Protein AF-A0A834HLF9-F1 (afdb_monomer_lite)

Sequence (138 aa):
MSEKGSVALKSGVLHTAIDESVCGVTLKPGATYVLSGRIVNLKARINLCGMAMEWKTTTRRQRKGLRMLYEQGCNCTISKNKISKDGCQYKNSCDDLYGICSRQRNGSCHWIRNPVLAKCRLETRNATLAHIRKNQIF

InterPro domains:
  IPR001134 Netrin domain [PS50189] (1-74)
  IPR001820 Protease inhibitor I35 (TIMP) [PF00965] (7-111)
  IPR001820 Protease inhibitor I35 (TIMP) [PTHR11844] (14-126)
  IPR001820 Protease inhibitor I35 (TIMP) [SM00206] (5-111)
  IPR008993 Tissue inhibitor of metalloproteinases-like, OB-fold [G3DSA:2.40.50.120] (2-75)
  IPR008993 Tissue inhibitor of metalloproteinases-like, OB-fold [SSF50242] (13-114)

Organism: Rhynchophorus ferrugineus (NCBI:txid354439)

Secondary structure (DSSP, 8-state):
--HHHHHHHTT--EE--SSGGGT-----TT--EEE-EEEETTEEEE-TTS-EEEGGGS-HHHHHIIIIIHHHTTTSEEESS---TTEEE--SHHHHHH--EEE-TTS-EEEPP-HHHHHHHHHHHHHHHHHHHHHT--

pLDDT: mean 91.23, std 7.65, range [48.75, 97.0]

Structure (mmCIF, N/CA/C/O backbone):
data_AF-A0A834HLF9-F1
#
_entry.id   AF-A0A834HLF9-F1
#
loop_
_atom_site.group_PDB
_atom_site.id
_atom_site.type_symbol
_atom_site.label_atom_id
_atom_site.label_alt_id
_atom_site.label_comp_id
_atom_site.label_asym_id
_atom_site.label_entity_id
_atom_site.label_seq_id
_atom_site.pdbx_PDB_ins_code
_atom_site.Cartn_x
_atom_site.Cartn_y
_atom_site.Cartn_z
_atom_site.occupancy
_atom_site.B_iso_or_equiv
_atom_site.auth_seq_id
_atom_site.auth_comp_id
_atom_site.auth_asym_id
_atom_site.auth_atom_id
_atom_site.pdbx_PDB_model_num
ATOM 1 N N . MET A 1 1 ? -15.336 -0.153 -6.522 1.00 67.44 1 MET A N 1
ATOM 2 C CA . MET A 1 1 ? -15.689 -0.652 -5.165 1.00 67.44 1 MET A CA 1
ATOM 3 C C . MET A 1 1 ? -16.853 -1.619 -5.299 1.00 67.44 1 MET A C 1
ATOM 5 O O . MET A 1 1 ? -17.776 -1.298 -6.031 1.00 67.44 1 MET A O 1
ATOM 9 N N . SER A 1 2 ? -16.807 -2.793 -4.660 1.00 83.50 2 SER A N 1
ATOM 10 C CA . SER A 1 2 ? -17.890 -3.782 -4.772 1.00 83.50 2 SER A CA 1
ATOM 11 C C . SER A 1 2 ? -19.120 -3.387 -3.948 1.00 83.50 2 SER A C 1
ATOM 13 O O . SER A 1 2 ? -19.004 -2.697 -2.933 1.00 83.50 2 SER A O 1
ATOM 15 N N . GLU A 1 3 ? -20.293 -3.876 -4.349 1.00 88.12 3 GLU A N 1
ATOM 16 C CA . GLU A 1 3 ? -21.562 -3.644 -3.647 1.00 88.12 3 GLU A CA 1
ATOM 17 C C . GLU A 1 3 ? -21.516 -4.133 -2.190 1.00 88.12 3 GLU A C 1
ATOM 19 O O . GLU A 1 3 ? -21.835 -3.383 -1.268 1.00 88.12 3 GLU A O 1
ATOM 24 N N . LYS A 1 4 ? -20.980 -5.342 -1.961 1.00 86.69 4 LYS A N 1
ATOM 25 C CA . LYS A 1 4 ? -20.744 -5.890 -0.612 1.00 86.69 4 LYS A CA 1
ATOM 26 C C . LYS A 1 4 ? -19.879 -4.964 0.248 1.00 86.69 4 LYS A C 1
ATOM 28 O O . LYS A 1 4 ? -20.101 -4.864 1.452 1.00 86.69 4 LYS A O 1
ATOM 33 N N . GLY A 1 5 ? -18.899 -4.291 -0.361 1.00 87.19 5 GLY A N 1
ATOM 34 C CA . GLY A 1 5 ? -18.045 -3.324 0.329 1.00 87.19 5 GLY A CA 1
ATOM 35 C C . GLY A 1 5 ? -18.789 -2.058 0.706 1.00 87.19 5 GLY A C 1
ATOM 36 O O . GLY A 1 5 ? -18.657 -1.603 1.836 1.00 87.19 5 GLY A O 1
ATOM 37 N N . SER A 1 6 ? -19.624 -1.539 -0.196 1.00 89.75 6 SER A N 1
ATOM 38 C CA . SER A 1 6 ? -20.486 -0.397 0.111 1.00 89.75 6 SER A CA 1
ATOM 39 C C . SER A 1 6 ? -21.413 -0.703 1.290 1.00 89.75 6 SER A C 1
ATOM 41 O O . SER A 1 6 ? -21.470 0.080 2.232 1.00 89.75 6 SER A O 1
ATOM 43 N N . VAL A 1 7 ? -22.072 -1.866 1.295 1.00 91.06 7 VAL A N 1
ATOM 44 C CA . VAL A 1 7 ? -22.973 -2.272 2.387 1.00 91.06 7 VAL A CA 1
ATOM 45 C C . VAL A 1 7 ? -22.224 -2.429 3.712 1.00 91.06 7 VAL A C 1
ATOM 47 O O . VAL A 1 7 ? -22.650 -1.866 4.715 1.00 91.06 7 VAL A O 1
ATOM 50 N N . ALA A 1 8 ? -21.090 -3.136 3.723 1.00 90.56 8 ALA A N 1
ATOM 51 C CA . ALA A 1 8 ? -20.317 -3.353 4.947 1.00 90.56 8 ALA A CA 1
ATOM 52 C C . ALA A 1 8 ? -19.810 -2.037 5.565 1.00 90.56 8 ALA A C 1
ATOM 54 O O . ALA A 1 8 ? -19.846 -1.859 6.784 1.00 90.56 8 ALA A O 1
ATOM 55 N N . LEU A 1 9 ? -19.367 -1.098 4.722 1.00 91.38 9 LEU A N 1
ATOM 56 C CA . LEU A 1 9 ? -18.803 0.179 5.163 1.00 91.38 9 LEU A CA 1
ATOM 57 C C . LEU A 1 9 ? -19.861 1.207 5.587 1.00 91.38 9 LEU A C 1
ATOM 59 O O . LEU A 1 9 ? -19.528 2.113 6.345 1.00 91.38 9 LEU A O 1
ATOM 63 N N . LYS A 1 10 ? -21.132 1.059 5.179 1.00 92.19 10 LYS A N 1
ATOM 64 C CA . LYS A 1 10 ? -22.234 1.933 5.637 1.00 92.19 10 LYS A CA 1
ATOM 65 C C . LYS A 1 10 ? -22.442 1.903 7.152 1.00 92.19 10 LYS A C 1
ATOM 67 O O . LYS A 1 10 ? -22.951 2.872 7.698 1.00 92.19 10 LYS A O 1
ATOM 72 N N . SER A 1 11 ? -22.036 0.825 7.826 1.00 88.88 11 SER A N 1
ATOM 73 C CA . SER A 1 11 ? -22.090 0.732 9.292 1.00 88.88 11 SER A CA 1
ATOM 74 C C . SER A 1 11 ? -21.172 1.733 10.005 1.00 88.88 11 SER A C 1
ATOM 76 O O . SER A 1 11 ? -21.365 1.988 11.188 1.00 88.88 11 SER A O 1
ATOM 78 N N . GLY A 1 12 ? -20.152 2.266 9.318 1.00 91.19 12 GLY A N 1
ATOM 79 C CA . GLY A 1 12 ? -19.129 3.120 9.924 1.00 91.19 12 GLY A CA 1
ATOM 80 C C . GLY A 1 12 ? -18.161 2.385 10.860 1.00 91.19 12 GLY A C 1
ATOM 81 O O . GLY A 1 12 ? -17.317 3.030 11.476 1.00 91.19 12 GLY A O 1
ATOM 82 N N . VAL A 1 13 ? -18.248 1.053 10.965 1.00 93.62 13 VAL A N 1
ATOM 83 C CA . VAL A 1 13 ? -17.436 0.244 11.885 1.00 93.62 13 VAL A CA 1
ATOM 84 C C . VAL A 1 13 ? -16.420 -0.599 11.118 1.00 93.62 13 VAL A C 1
ATOM 86 O O . VAL A 1 13 ? -16.747 -1.299 10.158 1.00 93.62 13 VAL A O 1
ATOM 89 N N . LEU A 1 14 ? -15.173 -0.570 11.589 1.00 94.88 14 LEU A N 1
ATOM 90 C CA . LEU A 1 14 ? -14.109 -1.472 11.159 1.00 94.88 14 LEU A CA 1
ATOM 91 C C . LEU A 1 14 ? -13.762 -2.421 12.301 1.00 94.88 14 LEU A C 1
ATOM 93 O O . LEU A 1 14 ? -13.615 -2.006 13.447 1.00 94.88 14 LEU A O 1
ATOM 97 N N . HIS A 1 15 ? -13.603 -3.698 11.977 1.00 95.62 15 HIS A N 1
ATOM 98 C CA . HIS A 1 15 ? -13.219 -4.724 12.934 1.00 95.62 15 HIS A CA 1
ATOM 99 C C . HIS A 1 15 ? -11.753 -5.104 12.749 1.00 95.62 15 HIS A C 1
ATOM 101 O O . HIS A 1 15 ? -11.277 -5.272 11.627 1.00 95.62 15 HIS A O 1
ATOM 107 N N . THR A 1 16 ? -11.052 -5.307 13.853 1.00 97.00 16 THR A N 1
ATOM 108 C CA . THR A 1 16 ? -9.677 -5.806 13.882 1.00 97.00 16 THR A CA 1
ATOM 109 C C . THR A 1 16 ? -9.493 -6.662 15.132 1.00 97.00 16 THR A C 1
ATOM 111 O O . THR A 1 16 ? -10.367 -6.668 16.004 1.00 97.00 16 THR A O 1
ATOM 114 N N . ALA A 1 17 ? -8.416 -7.441 15.193 1.00 96.31 17 ALA A N 1
ATOM 115 C CA . ALA A 1 17 ? -8.090 -8.190 16.401 1.00 96.31 17 ALA A CA 1
ATOM 116 C C . ALA A 1 17 ? -7.633 -7.235 17.519 1.00 96.31 17 ALA A C 1
ATOM 118 O O . ALA A 1 17 ? -7.215 -6.111 17.244 1.00 96.31 17 ALA A O 1
ATOM 119 N N . ILE A 1 18 ? -7.742 -7.679 18.772 1.00 95.38 18 ILE A N 1
ATOM 120 C CA . ILE A 1 18 ? -7.504 -6.818 19.939 1.00 95.38 18 ILE A CA 1
ATOM 121 C C . ILE A 1 18 ? -6.029 -6.451 20.132 1.00 95.38 18 ILE A C 1
ATOM 123 O O . ILE A 1 18 ? -5.736 -5.376 20.639 1.00 95.38 18 ILE A O 1
ATOM 127 N N . ASP A 1 19 ? -5.120 -7.329 19.709 1.00 95.38 19 ASP A N 1
ATOM 128 C CA . ASP A 1 19 ? -3.689 -7.212 19.970 1.00 95.38 19 ASP A CA 1
ATOM 129 C C . ASP A 1 19 ? -2.876 -7.391 18.683 1.00 95.38 19 ASP A C 1
ATOM 131 O O . ASP A 1 19 ? -3.257 -8.147 17.784 1.00 95.38 19 ASP A O 1
ATOM 135 N N . GLU A 1 20 ? -1.744 -6.699 18.586 1.00 94.31 20 GLU A N 1
ATOM 136 C CA . GLU A 1 20 ? -0.854 -6.747 17.422 1.00 94.31 20 GLU A CA 1
ATOM 137 C C . GLU A 1 20 ? -0.260 -8.146 17.187 1.00 94.31 20 GLU A C 1
ATOM 139 O O . GLU A 1 20 ? -0.091 -8.546 16.033 1.00 94.31 20 GLU A O 1
ATOM 144 N N . SER A 1 21 ? -0.031 -8.933 18.247 1.00 95.69 21 SER A N 1
ATOM 145 C CA . SER A 1 21 ? 0.454 -10.323 18.174 1.00 95.69 21 SER A CA 1
ATOM 146 C C . SER A 1 21 ? -0.491 -11.247 17.401 1.00 95.69 21 SER A C 1
ATOM 148 O O . SER A 1 21 ? -0.050 -12.199 16.759 1.00 95.69 21 SER A O 1
ATOM 150 N N . VAL A 1 22 ? -1.787 -10.925 17.386 1.00 95.88 22 VAL A N 1
ATOM 151 C CA . VAL A 1 22 ? -2.818 -11.603 16.584 1.00 95.88 22 VAL A CA 1
ATOM 152 C C . VAL A 1 22 ? -3.248 -10.763 15.376 1.00 95.88 22 VAL A C 1
ATOM 154 O O . VAL A 1 22 ? -4.362 -10.890 14.868 1.00 95.88 22 VAL A O 1
ATOM 157 N N . CYS A 1 23 ? -2.335 -9.924 14.878 1.00 95.88 23 CYS A N 1
ATOM 158 C CA . CYS A 1 23 ? -2.499 -9.050 13.715 1.00 95.88 23 CYS A CA 1
ATOM 159 C C . CYS A 1 23 ? -3.574 -7.961 13.884 1.00 95.88 23 CYS A C 1
ATOM 161 O O . CYS A 1 23 ? -4.164 -7.521 12.890 1.00 95.88 23 CYS A O 1
ATOM 163 N N . GLY A 1 24 ? -3.829 -7.524 15.118 1.00 96.81 24 GLY A N 1
ATOM 164 C CA . GLY A 1 24 ? -4.620 -6.337 15.432 1.00 96.81 24 GLY A CA 1
ATOM 165 C C . GLY A 1 24 ? -3.982 -5.059 14.887 1.00 96.81 24 GLY A C 1
ATOM 166 O O . GLY A 1 24 ? -2.800 -5.029 14.553 1.00 96.81 24 GLY A O 1
ATOM 167 N N . VAL A 1 25 ? -4.782 -4.000 14.748 1.00 96.38 25 VAL A N 1
ATOM 168 C CA . VAL A 1 25 ? -4.319 -2.707 14.216 1.00 96.38 25 VAL A CA 1
ATOM 169 C C . VAL A 1 25 ? -4.815 -1.589 15.109 1.00 96.38 25 VAL A C 1
ATOM 171 O O . VAL A 1 25 ? -6.022 -1.391 15.234 1.00 96.38 25 VAL A O 1
ATOM 174 N N . THR A 1 26 ? -3.882 -0.812 15.647 1.00 94.81 26 THR A N 1
ATOM 175 C CA . THR A 1 26 ? -4.184 0.394 16.420 1.00 94.81 26 THR A CA 1
ATOM 176 C C . THR A 1 26 ? -4.111 1.620 15.511 1.00 94.81 26 THR A C 1
ATOM 178 O O . THR A 1 26 ? -3.070 1.914 14.923 1.00 94.81 26 THR A O 1
ATOM 181 N N . LEU A 1 27 ? -5.220 2.351 15.379 1.00 94.19 27 LEU A N 1
ATOM 182 C CA . LEU A 1 27 ? -5.295 3.585 14.590 1.00 94.19 27 LEU A CA 1
ATOM 183 C C . LEU A 1 27 ? -5.304 4.807 15.509 1.00 94.19 27 LEU A C 1
ATOM 185 O O . LEU A 1 27 ? -5.898 4.779 16.585 1.00 94.19 27 LEU A O 1
ATOM 189 N N . LYS A 1 28 ? -4.671 5.900 15.074 1.00 94.56 28 LYS A N 1
ATOM 190 C CA . LYS A 1 28 ? -4.639 7.147 15.844 1.00 94.56 28 LYS A CA 1
ATOM 191 C C . LYS A 1 28 ? -5.890 7.981 15.552 1.00 94.56 28 LYS A C 1
ATOM 193 O O . LYS A 1 28 ? -6.186 8.216 14.375 1.00 94.56 28 LYS A O 1
ATOM 198 N N . PRO A 1 29 ? -6.597 8.478 16.582 1.00 94.94 29 PRO A N 1
ATOM 199 C CA . PRO A 1 29 ? -7.697 9.416 16.388 1.00 94.94 29 PRO A CA 1
ATOM 200 C C . PRO A 1 29 ? -7.258 10.659 15.600 1.00 94.94 29 PRO A C 1
ATOM 202 O O . PRO A 1 29 ? -6.133 11.135 15.745 1.00 94.94 29 PRO A O 1
ATOM 205 N N . GLY A 1 30 ? -8.144 11.182 14.749 1.00 94.75 30 GLY A N 1
ATOM 206 C CA . GLY A 1 30 ? -7.906 12.403 13.966 1.00 94.75 30 GLY A CA 1
ATOM 207 C C . GLY A 1 30 ? -6.996 12.245 12.739 1.00 94.75 30 GLY A C 1
ATOM 208 O O . GLY A 1 30 ? -6.893 13.173 11.939 1.00 94.75 30 GLY A O 1
ATOM 209 N N . ALA A 1 31 ? -6.366 11.085 12.535 1.00 96.06 31 ALA A N 1
ATOM 210 C CA . ALA A 1 31 ? -5.577 10.814 11.337 1.00 96.06 31 ALA A CA 1
ATOM 211 C C . ALA A 1 31 ? -6.421 10.152 10.234 1.00 96.06 31 ALA A C 1
ATOM 213 O O . ALA A 1 31 ? -7.287 9.317 10.481 1.00 96.06 31 ALA A O 1
ATOM 214 N N . THR A 1 32 ? -6.148 10.516 8.979 1.00 96.62 32 THR A N 1
ATOM 215 C CA . THR A 1 32 ? -6.740 9.861 7.803 1.00 96.62 32 THR A CA 1
ATOM 216 C C . THR A 1 32 ? -5.831 8.735 7.334 1.00 96.62 32 THR A C 1
ATOM 218 O O . THR A 1 32 ? -4.624 8.943 7.208 1.00 96.62 32 THR A O 1
ATOM 221 N N . TYR A 1 33 ? -6.396 7.572 7.010 1.00 96.25 33 TYR A N 1
ATOM 222 C CA . TYR A 1 33 ? -5.645 6.378 6.618 1.00 96.25 33 TYR A CA 1
ATOM 223 C C . TYR A 1 33 ? -6.069 5.840 5.250 1.00 96.25 33 TYR A C 1
ATOM 225 O O . TYR A 1 33 ? -7.228 5.943 4.852 1.00 96.25 33 TYR A O 1
ATOM 233 N N . VAL A 1 34 ? -5.125 5.208 4.551 1.00 95.75 34 VAL A N 1
ATOM 234 C CA . VAL A 1 34 ? -5.421 4.189 3.540 1.00 95.75 34 VAL A CA 1
ATOM 235 C C . VAL A 1 34 ? -5.478 2.851 4.252 1.00 95.75 34 VAL A C 1
ATOM 237 O O . VAL A 1 34 ? -4.475 2.411 4.818 1.00 95.75 34 VAL A O 1
ATOM 240 N N . LEU A 1 35 ? -6.644 2.215 4.183 1.00 95.31 35 LEU A N 1
ATOM 241 C CA . LEU A 1 35 ? -6.889 0.905 4.764 1.00 95.31 35 LEU A CA 1
ATOM 242 C C . LEU A 1 35 ? -7.209 -0.103 3.662 1.00 95.31 35 LEU A C 1
ATOM 244 O O . LEU A 1 35 ? -7.972 0.198 2.741 1.00 95.31 35 LEU A O 1
ATOM 248 N N . SER A 1 36 ? -6.657 -1.307 3.771 1.00 94.50 36 SER A N 1
ATOM 249 C CA . SER A 1 36 ? -7.137 -2.466 3.022 1.00 94.50 36 SER A CA 1
ATOM 250 C C . SER A 1 36 ? -7.594 -3.561 3.976 1.00 94.50 36 SER A C 1
ATOM 252 O O . SER A 1 36 ? -7.141 -3.666 5.115 1.00 94.50 36 SER A O 1
ATOM 254 N N . GLY A 1 37 ? -8.549 -4.360 3.519 1.00 93.62 37 GLY A N 1
ATOM 255 C CA . GLY A 1 37 ? -9.199 -5.341 4.367 1.00 93.62 37 GLY A CA 1
ATOM 256 C C . GLY A 1 37 ? -10.060 -6.304 3.575 1.00 93.62 37 GLY A C 1
ATOM 257 O O . GLY A 1 37 ? -10.098 -6.283 2.343 1.00 93.62 37 GLY A O 1
ATOM 258 N N . ARG A 1 38 ? -10.759 -7.166 4.306 1.00 93.12 38 ARG A N 1
ATOM 259 C CA . ARG A 1 38 ? -11.688 -8.150 3.755 1.00 93.12 38 ARG A CA 1
ATOM 260 C C . ARG A 1 38 ? -13.071 -7.935 4.337 1.00 93.12 38 ARG A C 1
ATOM 262 O O . ARG A 1 38 ? -13.219 -7.518 5.480 1.00 93.12 38 ARG A O 1
ATOM 269 N N . ILE A 1 39 ? -14.083 -8.266 3.551 1.00 93.94 39 ILE A N 1
ATOM 270 C CA . ILE A 1 39 ? -15.468 -8.274 4.014 1.00 93.94 39 ILE A CA 1
ATOM 271 C C . ILE A 1 39 ? -15.806 -9.713 4.372 1.00 93.94 39 ILE A C 1
ATOM 273 O O . ILE A 1 39 ? -15.754 -10.589 3.510 1.00 93.94 39 ILE A O 1
ATOM 277 N N . VAL A 1 40 ? -16.139 -9.959 5.635 1.00 91.94 40 VAL A N 1
ATOM 278 C CA . VAL A 1 40 ? -16.533 -11.283 6.131 1.00 91.94 40 VAL A CA 1
ATOM 279 C C . VAL A 1 40 ? -17.819 -11.114 6.922 1.00 91.94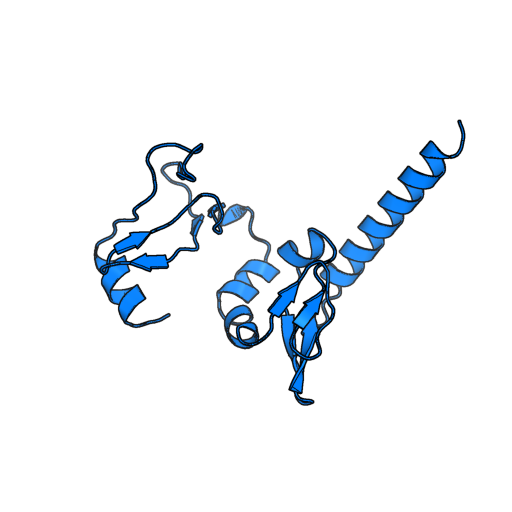 40 VAL A C 1
ATOM 281 O O . VAL A 1 40 ? -17.863 -10.298 7.836 1.00 91.94 40 VAL A O 1
ATOM 284 N N . ASN A 1 41 ? -18.869 -11.858 6.570 1.00 91.88 41 ASN A N 1
ATOM 285 C CA . ASN A 1 41 ? -20.195 -11.750 7.196 1.00 91.88 41 ASN A CA 1
ATOM 286 C C . ASN A 1 41 ? -20.706 -10.296 7.243 1.00 91.88 41 ASN A C 1
ATOM 288 O O . ASN A 1 41 ? -21.117 -9.815 8.295 1.00 91.88 41 ASN A O 1
ATOM 292 N N . LEU A 1 42 ? -20.595 -9.582 6.113 1.00 90.75 42 LEU A N 1
ATOM 293 C CA . LEU A 1 42 ? -20.952 -8.159 5.956 1.00 90.75 42 LEU A CA 1
ATOM 294 C C . LEU A 1 42 ? -20.208 -7.184 6.885 1.00 90.75 42 LEU A C 1
ATOM 296 O O . LEU A 1 42 ? -20.557 -6.011 6.953 1.00 90.75 42 LEU A O 1
ATOM 300 N N . LYS A 1 43 ? -19.145 -7.634 7.554 1.00 92.94 43 LYS A N 1
ATOM 301 C CA . LYS A 1 43 ? -18.298 -6.806 8.411 1.00 92.94 43 LYS A CA 1
ATOM 302 C C . LYS A 1 43 ? -16.977 -6.521 7.715 1.00 92.94 43 LYS A C 1
ATOM 304 O O . LYS A 1 43 ? -16.309 -7.443 7.235 1.00 92.94 43 LYS A O 1
ATOM 309 N N . ALA A 1 44 ? -16.591 -5.250 7.673 1.00 95.06 44 ALA A N 1
ATOM 310 C CA . ALA A 1 44 ? -15.281 -4.842 7.190 1.00 95.06 44 ALA A CA 1
ATOM 311 C C . ALA A 1 44 ? -14.223 -5.183 8.249 1.00 95.06 44 ALA A C 1
ATOM 313 O O . ALA A 1 44 ? -14.287 -4.701 9.379 1.00 95.06 44 ALA A O 1
ATOM 314 N N . ARG A 1 45 ? -13.267 -6.044 7.891 1.00 95.56 45 ARG A N 1
ATOM 315 C CA . ARG A 1 45 ? -12.162 -6.474 8.751 1.00 95.56 45 ARG A CA 1
ATOM 316 C C . ARG A 1 45 ? -10.826 -6.012 8.189 1.00 95.56 45 ARG A C 1
ATOM 318 O O . ARG A 1 45 ? -10.524 -6.290 7.028 1.00 95.56 45 ARG A O 1
ATOM 325 N N . ILE A 1 46 ? -10.030 -5.362 9.025 1.00 96.62 46 ILE A N 1
ATOM 326 C CA . ILE A 1 46 ? -8.645 -4.969 8.745 1.00 96.62 46 ILE A CA 1
ATOM 327 C C . ILE A 1 46 ? -7.699 -5.773 9.644 1.00 96.62 46 ILE A C 1
ATOM 329 O O . ILE A 1 46 ? -8.133 -6.350 10.639 1.00 96.62 46 ILE A O 1
ATOM 333 N N . ASN A 1 47 ? -6.425 -5.856 9.270 1.00 96.25 47 ASN A N 1
ATOM 334 C CA . ASN A 1 47 ? -5.387 -6.512 10.065 1.00 96.25 47 ASN A CA 1
ATOM 335 C C . ASN A 1 47 ? -4.004 -5.930 9.742 1.00 96.25 47 ASN A C 1
ATOM 337 O O . ASN A 1 47 ? -3.850 -5.191 8.766 1.00 96.25 47 ASN A O 1
ATOM 341 N N . LEU A 1 48 ? -3.008 -6.289 10.551 1.00 95.56 48 LEU A N 1
ATOM 342 C CA . LEU A 1 48 ? -1.643 -5.766 10.468 1.00 95.56 48 LEU A CA 1
ATOM 343 C C . LEU A 1 48 ? -0.923 -6.112 9.154 1.00 95.56 48 LEU A C 1
ATOM 345 O O . LEU A 1 48 ? -0.054 -5.373 8.707 1.00 95.56 48 LEU A O 1
ATOM 349 N N . CYS A 1 49 ? -1.294 -7.220 8.508 1.00 93.62 49 CYS A N 1
ATOM 350 C CA . CYS A 1 49 ? -0.722 -7.628 7.222 1.00 93.62 49 CYS A CA 1
ATOM 351 C C . CYS A 1 49 ? -1.298 -6.847 6.029 1.00 93.62 49 CYS A C 1
ATOM 353 O O . CYS A 1 49 ? -0.776 -6.945 4.916 1.00 93.62 49 CYS A O 1
ATOM 355 N N . GLY A 1 50 ? -2.415 -6.146 6.229 1.00 93.12 50 GLY A N 1
ATOM 356 C CA . GLY A 1 50 ? -3.032 -5.290 5.228 1.00 93.12 50 GLY A CA 1
ATOM 357 C C . GLY A 1 50 ? -2.299 -3.959 5.063 1.00 93.12 50 GLY A C 1
ATOM 358 O O . GLY A 1 50 ? -1.274 -3.684 5.680 1.00 93.12 50 GLY A O 1
ATOM 359 N N . MET A 1 51 ? -2.851 -3.089 4.220 1.00 92.94 51 MET A N 1
ATOM 360 C CA . MET A 1 51 ? -2.414 -1.698 4.166 1.00 92.94 51 MET A CA 1
ATOM 361 C C . MET A 1 51 ? -3.035 -0.955 5.344 1.00 92.94 51 MET A C 1
ATOM 363 O O . MET A 1 51 ? -4.257 -0.876 5.436 1.00 92.94 51 MET A O 1
ATOM 367 N N . ALA A 1 52 ? -2.193 -0.387 6.202 1.00 94.19 52 ALA A N 1
ATOM 368 C CA . ALA A 1 52 ? -2.586 0.539 7.256 1.00 94.19 52 ALA A CA 1
ATOM 369 C C . ALA A 1 52 ? -1.573 1.689 7.310 1.00 94.19 52 ALA A C 1
ATOM 371 O O . ALA A 1 52 ? -0.643 1.692 8.110 1.00 94.19 52 ALA A O 1
ATOM 372 N N . MET A 1 53 ? -1.711 2.650 6.393 1.00 94.38 53 MET A N 1
ATOM 373 C CA . MET A 1 53 ? -0.779 3.778 6.269 1.00 94.38 53 MET A CA 1
ATOM 374 C C . MET A 1 53 ? -1.513 5.111 6.321 1.00 94.38 53 MET A C 1
ATOM 376 O O . MET A 1 53 ? -2.593 5.256 5.750 1.00 94.38 53 MET A O 1
ATOM 380 N N . GLU A 1 54 ? -0.930 6.098 6.996 1.00 96.12 54 GLU A N 1
ATOM 381 C CA . GLU A 1 54 ? -1.503 7.441 7.047 1.00 96.12 54 GLU A CA 1
ATOM 382 C C . GLU A 1 54 ? -1.544 8.061 5.642 1.00 96.12 54 GLU A C 1
ATOM 384 O O . GLU A 1 54 ? -0.569 8.045 4.893 1.00 96.12 54 GLU A O 1
ATOM 389 N N . TRP A 1 55 ? -2.666 8.677 5.276 1.00 96.06 55 TRP A N 1
ATOM 390 C CA . TRP A 1 55 ? -2.861 9.293 3.963 1.00 96.06 55 TRP A CA 1
ATOM 391 C C . TRP A 1 55 ? -1.766 10.314 3.631 1.00 96.06 55 TRP A C 1
ATOM 393 O O . TRP A 1 55 ? -1.336 10.412 2.479 1.00 96.06 55 TRP A O 1
ATOM 403 N N . LYS A 1 56 ? -1.256 11.029 4.641 1.00 95.81 56 LYS A N 1
ATOM 404 C CA . LYS A 1 56 ? -0.196 12.034 4.492 1.00 95.81 56 LYS A CA 1
ATOM 405 C C . LYS A 1 56 ? 1.146 11.453 4.029 1.00 95.81 56 LYS A C 1
ATOM 407 O O . LYS A 1 56 ? 1.892 12.156 3.355 1.00 95.81 56 LYS A O 1
ATOM 412 N N . THR A 1 57 ? 1.444 10.189 4.345 1.00 95.12 57 THR A N 1
ATOM 413 C CA . THR A 1 57 ? 2.712 9.536 3.968 1.00 95.12 57 THR A CA 1
ATOM 414 C C . THR A 1 57 ? 2.654 8.903 2.580 1.00 95.12 57 THR A C 1
ATOM 416 O O . THR A 1 57 ? 3.689 8.566 2.010 1.00 95.12 57 THR A O 1
ATOM 419 N N . THR A 1 58 ? 1.459 8.782 1.995 1.00 95.44 58 THR A N 1
ATOM 420 C CA . THR A 1 58 ? 1.301 8.222 0.651 1.00 95.44 58 THR A CA 1
ATOM 421 C C . THR A 1 58 ? 1.949 9.113 -0.408 1.00 95.44 58 THR A C 1
ATOM 423 O O . THR A 1 58 ? 1.832 10.344 -0.396 1.00 95.44 58 THR A O 1
ATOM 426 N N . THR A 1 59 ? 2.606 8.504 -1.391 1.00 95.81 59 THR A N 1
ATOM 427 C CA . THR A 1 59 ? 3.151 9.251 -2.527 1.00 95.81 59 THR A CA 1
ATOM 428 C C . THR A 1 59 ? 2.025 9.693 -3.465 1.00 95.81 59 THR A C 1
ATOM 430 O O . THR A 1 59 ? 0.958 9.076 -3.553 1.00 95.81 59 THR A O 1
ATOM 433 N N . ARG A 1 60 ? 2.265 10.745 -4.264 1.00 94.94 60 ARG A N 1
ATOM 434 C CA . ARG A 1 60 ? 1.324 11.143 -5.333 1.00 94.94 60 ARG A CA 1
ATOM 435 C C . ARG A 1 60 ? 1.014 9.978 -6.283 1.00 94.94 60 ARG A C 1
ATOM 437 O O . ARG A 1 60 ? -0.109 9.868 -6.775 1.00 94.94 60 ARG A O 1
ATOM 444 N N . ARG A 1 61 ? 1.997 9.103 -6.524 1.00 94.44 61 ARG A N 1
ATOM 445 C CA . ARG A 1 61 ? 1.850 7.928 -7.387 1.00 94.44 61 ARG A CA 1
ATOM 446 C C . ARG A 1 61 ? 0.959 6.870 -6.743 1.00 94.44 61 ARG A C 1
ATOM 448 O O . ARG A 1 61 ? 0.052 6.407 -7.424 1.00 94.44 61 ARG A O 1
ATOM 455 N N . GLN A 1 62 ? 1.145 6.567 -5.459 1.00 95.88 62 GLN A N 1
ATOM 456 C CA . GLN A 1 62 ? 0.278 5.649 -4.711 1.00 95.88 62 GLN A CA 1
ATOM 457 C C . GLN A 1 62 ? -1.169 6.138 -4.685 1.00 95.88 62 GLN A C 1
ATOM 459 O O . GLN A 1 62 ? -2.074 5.367 -4.988 1.00 95.88 62 GLN A O 1
ATOM 464 N N . ARG A 1 63 ? -1.401 7.435 -4.433 1.00 95.69 63 ARG A N 1
ATOM 465 C CA . ARG A 1 63 ? -2.753 8.020 -4.486 1.00 95.69 63 ARG A CA 1
ATOM 466 C C . ARG A 1 63 ? -3.405 7.865 -5.860 1.00 95.69 63 ARG A C 1
ATOM 468 O O . ARG A 1 63 ? -4.587 7.544 -5.946 1.00 95.69 63 ARG A O 1
ATOM 475 N N . LYS A 1 64 ? -2.642 8.066 -6.941 1.00 94.00 64 LYS A N 1
ATOM 476 C CA . LYS A 1 64 ? -3.120 7.816 -8.313 1.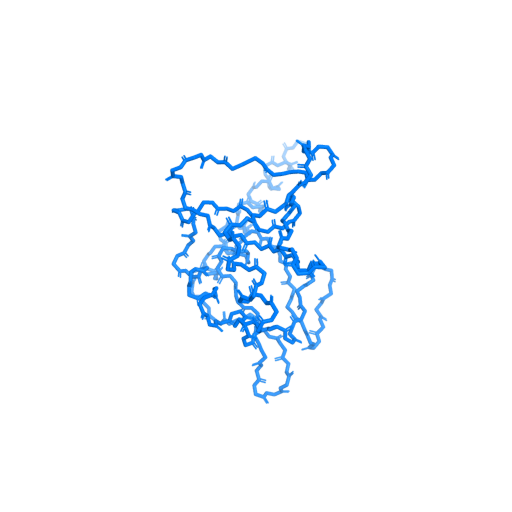00 94.00 64 LYS A CA 1
ATOM 477 C C . LYS A 1 64 ? -3.380 6.322 -8.562 1.00 94.00 64 LYS A C 1
ATOM 479 O O . LYS A 1 64 ? -4.348 5.982 -9.236 1.00 94.00 64 LYS A O 1
ATOM 484 N N . GLY A 1 65 ? -2.542 5.454 -7.996 1.00 94.81 65 GLY A N 1
ATOM 485 C CA . GLY A 1 65 ? -2.702 4.000 -7.976 1.00 94.81 65 GLY A CA 1
ATOM 486 C C . GLY A 1 65 ? -4.038 3.573 -7.379 1.00 94.81 65 GLY A C 1
ATOM 487 O O . GLY A 1 65 ? -4.860 2.983 -8.075 1.00 94.81 65 GLY A O 1
ATOM 488 N N . LEU A 1 66 ? -4.276 3.958 -6.125 1.00 94.00 66 LEU A N 1
ATOM 489 C CA . LEU A 1 66 ? -5.471 3.619 -5.346 1.00 94.00 66 LEU A CA 1
ATOM 490 C C . LEU A 1 66 ? -6.773 4.107 -5.986 1.00 94.00 66 LEU A C 1
ATOM 492 O O . LEU A 1 66 ? -7.798 3.452 -5.853 1.00 94.00 66 LEU A O 1
ATOM 496 N N . ARG A 1 67 ? -6.742 5.249 -6.682 1.00 92.56 67 ARG A N 1
ATOM 497 C CA . ARG A 1 67 ? -7.938 5.806 -7.327 1.00 92.56 67 ARG A CA 1
ATOM 498 C C . ARG A 1 67 ? -8.391 5.042 -8.568 1.00 92.56 67 ARG A C 1
ATOM 500 O O . ARG A 1 67 ? -9.570 5.116 -8.882 1.00 92.56 67 ARG A O 1
ATOM 507 N N . MET A 1 68 ? -7.481 4.411 -9.314 1.00 89.62 68 MET A N 1
ATOM 508 C CA . MET A 1 68 ? -7.834 3.853 -10.630 1.00 89.62 68 MET A CA 1
ATOM 509 C C . MET A 1 68 ? -6.834 2.824 -11.163 1.00 89.62 68 MET A C 1
ATOM 511 O O . MET A 1 68 ? -7.218 1.813 -11.738 1.00 89.62 68 MET A O 1
ATOM 515 N N . LEU A 1 69 ? -5.532 3.078 -11.027 1.00 93.38 69 LEU A N 1
ATOM 516 C CA . LEU A 1 69 ? -4.545 2.306 -11.789 1.00 93.38 69 LEU A CA 1
ATOM 517 C C . LEU A 1 69 ? -4.273 0.916 -11.203 1.00 93.38 69 LEU A C 1
ATOM 519 O O . LEU A 1 69 ? -3.914 0.013 -11.953 1.00 93.38 69 LEU A O 1
ATOM 523 N N . TYR A 1 70 ? -4.434 0.725 -9.890 1.00 94.50 70 TYR A N 1
ATOM 524 C CA . TYR A 1 70 ? -4.276 -0.603 -9.291 1.00 94.50 70 TYR A CA 1
ATOM 525 C C . TYR A 1 70 ? -5.410 -1.553 -9.681 1.00 94.50 70 TYR A C 1
ATOM 527 O 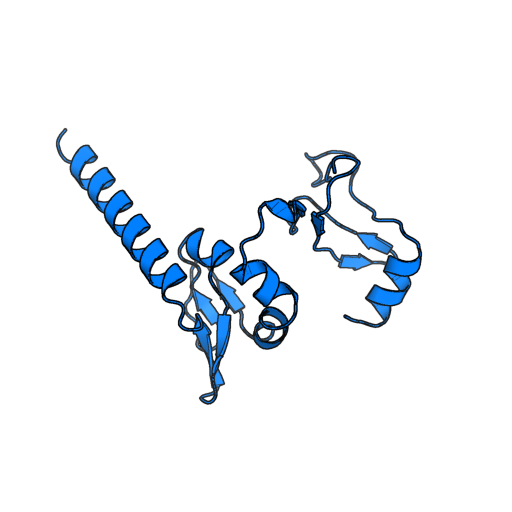O . TYR A 1 70 ? -5.150 -2.737 -9.857 1.00 94.50 70 TYR A O 1
ATOM 535 N N . GLU A 1 71 ? -6.622 -1.040 -9.918 1.00 91.94 71 GLU A N 1
ATOM 536 C CA . GLU A 1 71 ? -7.755 -1.840 -10.404 1.00 91.94 71 GLU A CA 1
ATOM 537 C C . GLU A 1 71 ? -7.463 -2.454 -11.781 1.00 91.94 71 GLU A C 1
ATOM 539 O O . GLU A 1 71 ? -7.649 -3.650 -11.992 1.00 91.94 71 GLU A O 1
ATOM 544 N N . GLN A 1 72 ? -6.878 -1.670 -12.691 1.00 91.44 72 GLN A N 1
ATOM 545 C CA . GLN A 1 72 ? -6.442 -2.144 -14.014 1.00 91.44 72 GLN A CA 1
ATOM 546 C C . GLN A 1 72 ? -5.345 -3.222 -13.938 1.00 91.44 72 GLN A C 1
ATOM 548 O O . GLN A 1 72 ? -5.121 -3.965 -14.894 1.00 91.44 72 GLN A O 1
ATOM 553 N N . GLY A 1 73 ? -4.621 -3.275 -12.820 1.00 93.06 73 GLY A N 1
ATOM 554 C CA . GLY A 1 73 ? -3.549 -4.224 -12.553 1.00 93.06 73 GLY A CA 1
ATOM 555 C C . GLY A 1 73 ? -3.970 -5.444 -11.742 1.00 93.06 73 GLY A C 1
ATOM 556 O O . GLY A 1 73 ? -3.129 -6.308 -11.531 1.00 93.06 73 GLY A O 1
ATOM 557 N N . CYS A 1 74 ? -5.228 -5.558 -11.295 1.00 92.00 74 CYS A N 1
ATOM 558 C CA . CYS A 1 74 ? -5.655 -6.640 -10.398 1.00 92.00 74 CYS A CA 1
ATOM 559 C C . CYS A 1 74 ? -5.469 -8.048 -10.984 1.00 92.00 74 CYS A C 1
ATOM 561 O O . CYS A 1 74 ? -5.261 -8.995 -10.231 1.00 92.00 74 CYS A O 1
ATOM 563 N N . ASN A 1 75 ? -5.491 -8.183 -12.313 1.00 92.19 75 ASN A N 1
ATOM 564 C CA . ASN A 1 75 ? -5.244 -9.457 -12.997 1.00 92.19 75 ASN A CA 1
ATOM 565 C C . ASN A 1 75 ? -3.747 -9.794 -13.126 1.00 92.19 75 ASN A C 1
ATOM 567 O O . ASN A 1 75 ? -3.404 -10.867 -13.613 1.00 92.19 75 ASN A O 1
ATOM 571 N N . CYS A 1 76 ? -2.860 -8.881 -12.727 1.00 94.31 76 CYS A N 1
ATOM 572 C CA . CYS A 1 76 ? -1.422 -9.086 -12.707 1.00 94.31 76 CYS A CA 1
ATOM 573 C C . CYS A 1 76 ? -0.953 -9.436 -11.296 1.00 94.31 76 CYS A C 1
ATOM 575 O O . CYS A 1 76 ? -1.273 -8.759 -10.320 1.00 94.31 76 CYS A O 1
ATOM 577 N N . THR A 1 77 ? -0.118 -10.462 -11.193 1.00 93.44 77 THR A N 1
ATOM 578 C CA . THR A 1 77 ? 0.486 -10.873 -9.922 1.00 93.44 77 THR A CA 1
ATOM 579 C C . THR A 1 77 ? 1.760 -10.083 -9.640 1.00 93.44 77 THR A C 1
ATOM 581 O O . THR A 1 77 ? 2.526 -9.759 -10.545 1.00 93.44 77 THR A O 1
ATOM 584 N N . ILE A 1 78 ? 2.021 -9.765 -8.374 1.00 94.06 78 ILE A N 1
ATOM 585 C CA . ILE A 1 78 ? 3.304 -9.199 -7.946 1.00 94.06 78 ILE A CA 1
ATOM 586 C C . ILE A 1 78 ? 4.003 -10.253 -7.093 1.00 94.06 78 ILE A C 1
ATOM 588 O O . ILE A 1 78 ? 3.428 -10.752 -6.129 1.00 94.06 78 ILE A O 1
ATOM 592 N N . SER A 1 79 ? 5.233 -10.619 -7.455 1.00 92.50 79 SER A N 1
ATOM 593 C CA . SER A 1 79 ? 5.992 -11.671 -6.769 1.00 92.50 79 SER A CA 1
ATOM 594 C C . SER A 1 79 ? 7.430 -11.243 -6.527 1.00 92.50 79 SER A C 1
ATOM 596 O O . SER A 1 79 ? 8.040 -10.603 -7.376 1.00 92.50 79 SER A O 1
ATOM 598 N N . LYS A 1 80 ? 8.006 -11.630 -5.387 1.00 89.31 80 LYS A N 1
ATOM 599 C CA . LYS A 1 80 ? 9.433 -11.398 -5.107 1.00 89.31 80 LYS A CA 1
ATOM 600 C C . LYS A 1 80 ? 10.340 -12.296 -5.960 1.00 89.31 80 LYS A C 1
ATOM 602 O O . LYS A 1 80 ? 11.404 -11.874 -6.406 1.00 89.31 80 LYS A O 1
ATOM 607 N N . ASN A 1 81 ? 9.893 -13.524 -6.231 1.00 80.62 81 ASN A N 1
ATOM 608 C CA . ASN A 1 81 ? 10.777 -14.600 -6.690 1.00 80.62 81 ASN A CA 1
ATOM 609 C C . ASN A 1 81 ? 10.614 -14.952 -8.171 1.00 80.62 81 ASN A C 1
ATOM 611 O O . ASN A 1 81 ? 11.520 -15.543 -8.750 1.00 80.62 81 ASN A O 1
ATOM 615 N N . LYS A 1 82 ? 9.469 -14.641 -8.792 1.00 73.81 82 LYS A N 1
ATOM 616 C CA . LYS A 1 82 ? 9.159 -15.102 -10.153 1.00 73.81 82 LYS A CA 1
ATOM 617 C C . LYS A 1 82 ? 8.709 -13.953 -11.046 1.00 73.81 82 LYS A C 1
ATOM 619 O O . LYS A 1 82 ? 7.734 -13.270 -10.742 1.00 73.81 82 LYS A O 1
ATOM 624 N N . ILE A 1 83 ? 9.393 -13.791 -12.177 1.00 70.94 83 ILE A N 1
ATOM 625 C CA . ILE A 1 83 ? 8.868 -13.042 -13.319 1.00 70.94 83 ILE A CA 1
ATOM 626 C C . ILE A 1 83 ? 7.963 -14.013 -14.080 1.00 70.94 83 ILE A C 1
ATOM 628 O O . ILE A 1 83 ? 8.449 -14.947 -14.712 1.00 70.94 83 ILE A O 1
ATOM 632 N N . SER A 1 84 ? 6.651 -13.824 -13.973 1.00 76.50 84 SER A N 1
ATOM 633 C CA . SER A 1 84 ? 5.671 -14.520 -14.812 1.00 76.50 84 SER A CA 1
ATOM 634 C C . SER A 1 84 ? 5.277 -13.617 -15.979 1.00 76.50 84 SER A C 1
ATOM 636 O O . SER A 1 84 ? 5.323 -12.395 -15.844 1.00 76.50 84 SER A O 1
ATOM 638 N N . LYS A 1 85 ? 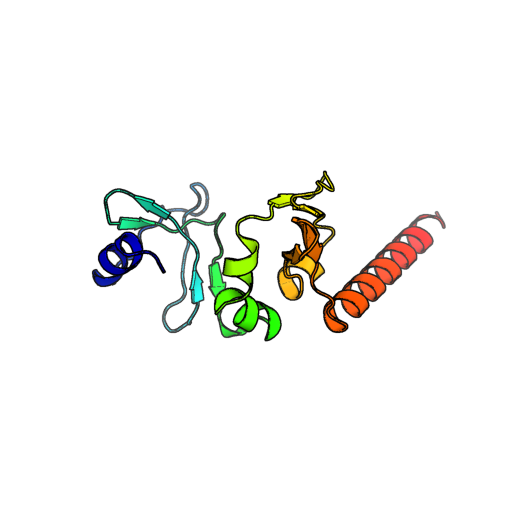4.821 -14.189 -17.102 1.00 80.19 85 LYS A N 1
ATOM 639 C CA . LYS A 1 85 ? 4.130 -13.400 -18.140 1.00 80.19 85 LYS A CA 1
ATOM 640 C C . LYS A 1 85 ? 2.938 -12.635 -17.552 1.00 80.19 85 LYS A C 1
ATOM 642 O O . LYS A 1 85 ? 2.666 -11.517 -17.981 1.00 80.19 85 LYS A O 1
ATOM 647 N N . ASP A 1 86 ? 2.320 -13.191 -16.514 1.00 87.19 86 ASP A N 1
ATOM 648 C CA . ASP A 1 86 ? 1.155 -12.634 -15.825 1.00 87.19 86 ASP A CA 1
ATOM 649 C C . ASP A 1 86 ? 1.530 -11.855 -14.555 1.00 87.19 86 ASP A C 1
ATOM 651 O O . ASP A 1 86 ? 0.699 -11.665 -13.663 1.00 87.19 86 ASP A O 1
ATOM 655 N N . GLY A 1 87 ? 2.789 -11.422 -14.411 1.00 91.94 87 GLY A N 1
ATOM 656 C CA . GLY A 1 87 ? 3.182 -10.691 -13.215 1.00 91.94 87 GLY A CA 1
ATOM 657 C C . GLY A 1 87 ? 4.422 -9.815 -13.308 1.00 91.94 87 GLY A C 1
ATOM 658 O O . GLY A 1 87 ? 5.243 -9.906 -14.214 1.00 91.94 87 GLY A O 1
ATOM 659 N N . CYS A 1 88 ? 4.561 -8.953 -12.308 1.00 94.19 88 CYS A N 1
ATOM 660 C CA . CYS A 1 88 ? 5.715 -8.091 -12.129 1.00 94.19 88 CYS A CA 1
ATOM 661 C C . CYS A 1 88 ? 6.566 -8.581 -10.962 1.00 94.19 88 CYS A C 1
ATOM 663 O O . CYS A 1 88 ? 6.062 -8.839 -9.867 1.00 94.19 88 CYS A O 1
ATOM 665 N N . GLN A 1 89 ? 7.879 -8.649 -11.171 1.00 93.75 89 GLN A N 1
ATOM 666 C CA . GLN A 1 89 ? 8.790 -8.937 -10.074 1.00 93.75 89 GLN A CA 1
ATOM 667 C C . GLN A 1 89 ? 8.941 -7.711 -9.175 1.00 93.75 89 GLN A C 1
ATOM 669 O O . GLN A 1 89 ? 9.352 -6.645 -9.645 1.00 93.75 89 GLN A O 1
ATOM 674 N N . TYR A 1 90 ? 8.642 -7.897 -7.895 1.00 93.88 90 TYR A N 1
ATOM 675 C CA . TYR A 1 90 ? 8.959 -6.970 -6.821 1.00 93.88 90 TYR A CA 1
ATOM 676 C C . TYR A 1 90 ? 10.447 -7.053 -6.490 1.00 93.88 90 TYR A C 1
ATOM 678 O O . TYR A 1 90 ? 10.963 -8.139 -6.223 1.00 93.88 90 TYR A O 1
ATOM 686 N N . LYS A 1 91 ? 11.129 -5.909 -6.484 1.00 91.44 91 LYS A N 1
ATOM 687 C CA . LYS A 1 91 ? 12.559 -5.824 -6.172 1.00 91.44 91 LYS A CA 1
ATOM 688 C C . LYS A 1 91 ? 12.822 -5.204 -4.808 1.00 91.44 91 LYS A C 1
ATOM 690 O O . LYS A 1 91 ? 13.619 -5.736 -4.045 1.00 91.44 91 LYS A O 1
ATOM 695 N N . ASN A 1 92 ? 12.201 -4.068 -4.517 1.00 92.12 92 ASN A N 1
ATOM 696 C CA . ASN A 1 92 ? 12.440 -3.304 -3.296 1.00 92.12 92 ASN A CA 1
ATOM 697 C C . ASN A 1 92 ? 11.311 -2.294 -3.054 1.00 92.12 92 ASN A C 1
ATOM 699 O O . ASN A 1 92 ? 10.385 -2.179 -3.856 1.00 92.12 92 ASN A O 1
ATOM 703 N N . SER A 1 93 ? 11.437 -1.516 -1.979 1.00 93.50 93 SER A N 1
ATOM 704 C CA . SER A 1 93 ? 10.451 -0.519 -1.552 1.00 93.50 93 SER A CA 1
ATOM 705 C C . SER A 1 93 ? 10.143 0.563 -2.595 1.00 93.50 93 SER A C 1
ATOM 707 O O . SER A 1 93 ? 9.080 1.179 -2.538 1.00 93.50 93 SER A O 1
ATOM 709 N N . CYS A 1 94 ? 11.004 0.789 -3.597 1.00 95.62 94 CYS A N 1
ATOM 710 C CA . CYS A 1 94 ? 10.665 1.680 -4.709 1.00 95.62 94 CYS A CA 1
ATOM 711 C C . CYS A 1 94 ? 9.418 1.194 -5.459 1.00 95.62 94 CYS A 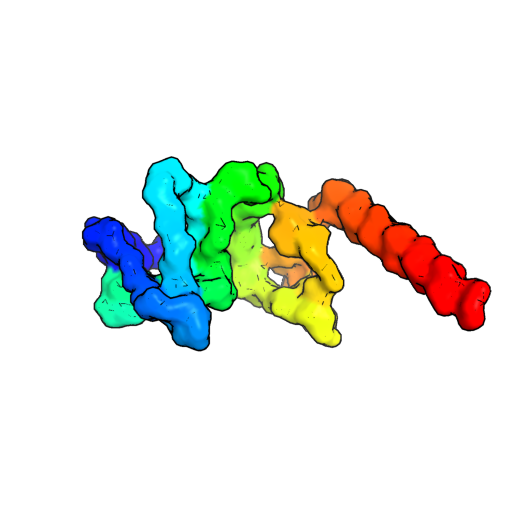C 1
ATOM 713 O O . CYS A 1 94 ? 8.643 2.012 -5.959 1.00 95.62 94 CYS A O 1
ATOM 715 N N . ASP A 1 95 ? 9.220 -0.123 -5.528 1.00 94.94 95 ASP A N 1
ATOM 716 C CA . ASP A 1 95 ? 8.075 -0.740 -6.191 1.00 94.94 95 ASP A CA 1
ATOM 717 C C . ASP A 1 95 ? 6.787 -0.492 -5.403 1.00 94.94 95 ASP A C 1
ATOM 719 O O . ASP A 1 95 ? 5.764 -0.199 -6.017 1.00 94.94 95 ASP A O 1
ATOM 723 N N . ASP A 1 96 ? 6.852 -0.476 -4.068 1.00 93.44 96 ASP A N 1
ATOM 724 C CA . ASP A 1 96 ? 5.716 -0.118 -3.207 1.00 93.44 96 ASP A CA 1
ATOM 725 C C . ASP A 1 96 ? 5.341 1.365 -3.334 1.00 93.44 96 ASP A C 1
ATOM 727 O O . ASP A 1 96 ? 4.164 1.742 -3.325 1.00 93.44 96 ASP A O 1
ATOM 731 N N . LEU A 1 97 ? 6.352 2.234 -3.436 1.00 94.81 97 LEU A N 1
ATOM 732 C CA . LEU A 1 97 ? 6.178 3.688 -3.441 1.00 94.81 97 LEU A CA 1
ATOM 733 C C . LEU A 1 97 ? 5.759 4.239 -4.805 1.00 94.81 97 LEU A C 1
ATOM 735 O O . LEU A 1 97 ? 5.010 5.221 -4.879 1.00 94.81 97 LEU A O 1
ATOM 739 N N . TYR A 1 98 ? 6.267 3.653 -5.889 1.00 96.75 98 TYR A N 1
ATOM 740 C CA . TYR A 1 98 ? 6.171 4.230 -7.232 1.00 96.75 98 TYR A CA 1
ATOM 741 C C . TYR A 1 98 ? 5.772 3.230 -8.322 1.00 96.75 98 TYR A C 1
ATOM 743 O O . TYR A 1 98 ? 5.478 3.652 -9.453 1.00 96.75 98 TYR A O 1
ATOM 751 N N . GLY A 1 99 ? 5.776 1.935 -8.011 1.00 95.69 99 GLY A N 1
ATOM 752 C CA . GLY A 1 99 ? 5.433 0.863 -8.930 1.00 95.69 99 GLY A CA 1
ATOM 753 C C . GLY A 1 99 ? 3.931 0.763 -9.165 1.00 95.69 99 GLY A C 1
ATOM 754 O O . GLY A 1 99 ? 3.118 0.901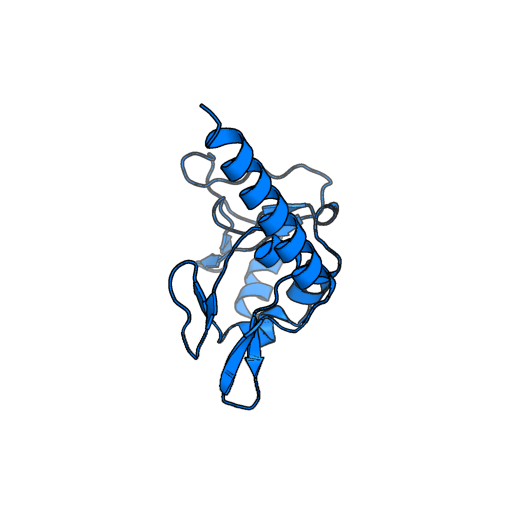 -8.261 1.00 95.69 99 GLY A O 1
ATOM 755 N N . ILE A 1 100 ? 3.554 0.519 -10.418 1.00 96.19 100 ILE A N 1
ATOM 756 C CA . ILE A 1 100 ? 2.207 0.080 -10.792 1.00 96.19 100 ILE A CA 1
ATOM 757 C C . ILE A 1 100 ? 2.384 -1.054 -11.794 1.00 96.19 100 ILE A C 1
ATOM 759 O O . ILE A 1 100 ? 2.922 -0.820 -12.878 1.00 96.19 100 ILE A O 1
ATOM 763 N N . CYS A 1 101 ? 1.995 -2.269 -11.417 1.00 95.50 101 CYS A N 1
ATOM 764 C CA . CYS A 1 101 ? 1.991 -3.420 -12.313 1.00 95.50 101 CYS A CA 1
ATOM 765 C C . CYS A 1 101 ? 0.678 -3.425 -13.098 1.00 95.50 101 CYS A C 1
ATOM 767 O O . CYS A 1 101 ? -0.386 -3.322 -12.495 1.00 95.50 101 CYS A O 1
ATOM 769 N N . SER A 1 102 ? 0.737 -3.492 -14.427 1.00 94.94 102 SER A N 1
ATOM 770 C CA . SER A 1 102 ? -0.465 -3.446 -15.264 1.00 94.94 102 SER A CA 1
ATOM 771 C C . SER A 1 102 ? -0.301 -4.266 -16.537 1.00 94.94 102 SER A C 1
ATOM 773 O O . SER A 1 102 ? 0.811 -4.415 -17.064 1.00 94.94 102 SER A O 1
ATOM 775 N N . ARG A 1 103 ? -1.428 -4.795 -17.021 1.00 93.56 103 ARG A N 1
ATOM 776 C CA . ARG A 1 103 ? -1.492 -5.633 -18.214 1.00 93.56 103 ARG A CA 1
ATOM 777 C C . ARG A 1 103 ? -1.324 -4.778 -19.464 1.00 93.56 103 ARG A C 1
ATOM 779 O O . ARG A 1 103 ? -2.004 -3.774 -19.650 1.00 93.56 103 ARG A O 1
ATOM 786 N N . GLN A 1 104 ? -0.392 -5.178 -20.314 1.00 90.50 104 GLN A N 1
ATOM 787 C CA . GLN A 1 104 ? -0.116 -4.543 -21.593 1.00 90.50 104 GLN A CA 1
ATOM 788 C C . GLN A 1 104 ? -0.984 -5.154 -22.703 1.00 90.50 104 GLN A C 1
ATOM 790 O O . GLN A 1 104 ? -1.604 -6.205 -22.533 1.00 90.50 104 GLN A O 1
ATOM 795 N N . ARG A 1 105 ? -1.008 -4.505 -23.874 1.00 89.50 105 ARG A N 1
ATOM 796 C CA . ARG A 1 105 ? -1.805 -4.945 -25.037 1.00 89.50 105 ARG A CA 1
ATOM 797 C C . ARG A 1 105 ? -1.420 -6.330 -25.561 1.00 89.50 105 ARG A C 1
ATOM 799 O O . ARG A 1 105 ? -2.273 -7.043 -26.064 1.00 89.50 105 ARG A O 1
ATOM 806 N N . ASN A 1 106 ? -0.155 -6.716 -25.421 1.00 89.06 106 ASN A N 1
ATOM 807 C CA . ASN A 1 106 ? 0.355 -8.040 -25.795 1.00 89.06 106 ASN A CA 1
ATOM 808 C C . ASN A 1 106 ? -0.039 -9.150 -24.793 1.00 89.06 106 ASN A C 1
ATOM 810 O O . ASN A 1 106 ? 0.435 -10.276 -24.907 1.00 89.06 106 ASN A O 1
ATOM 814 N N . GLY A 1 107 ? -0.849 -8.827 -23.781 1.00 88.69 107 GLY A N 1
ATOM 815 C CA . GLY A 1 107 ? -1.331 -9.762 -22.776 1.00 88.69 107 GLY A CA 1
ATOM 816 C C . GLY A 1 107 ? -0.415 -9.941 -21.566 1.00 88.69 107 GLY A C 1
ATOM 817 O O . GLY A 1 107 ? -0.907 -10.462 -20.565 1.00 88.69 107 GLY A O 1
ATOM 818 N N . SER A 1 108 ? 0.843 -9.481 -21.605 1.00 92.56 108 SER A N 1
ATOM 819 C CA . SER A 1 108 ? 1.789 -9.617 -20.490 1.00 92.56 108 SER A CA 1
ATOM 820 C C . SER A 1 108 ? 1.685 -8.478 -19.475 1.00 92.56 108 SER A C 1
ATOM 822 O O . SER A 1 108 ? 1.270 -7.360 -19.784 1.00 92.56 108 SER A O 1
ATOM 824 N N . CYS A 1 109 ? 2.083 -8.748 -18.238 1.00 94.50 109 CYS A N 1
ATOM 825 C CA . CYS A 1 109 ? 2.100 -7.777 -17.153 1.00 94.50 109 CYS A CA 1
ATOM 826 C C . CYS A 1 109 ? 3.487 -7.159 -16.987 1.00 94.50 109 CYS A C 1
ATOM 828 O O . CYS A 1 109 ? 4.495 -7.858 -16.896 1.00 94.50 109 CYS A O 1
ATOM 830 N N . HIS A 1 110 ? 3.538 -5.830 -16.914 1.00 94.00 110 HIS A N 1
ATOM 831 C CA . HIS A 1 110 ? 4.784 -5.097 -16.710 1.00 94.00 110 HIS A CA 1
ATOM 832 C C . HIS A 1 110 ? 4.588 -3.900 -15.782 1.00 94.00 110 HIS A C 1
ATOM 834 O O . HIS A 1 110 ? 3.496 -3.339 -15.657 1.00 94.00 110 HIS A O 1
ATOM 840 N N . TRP A 1 111 ? 5.683 -3.482 -15.147 1.00 94.31 111 TRP A N 1
ATOM 841 C CA . TRP A 1 111 ? 5.733 -2.211 -14.437 1.00 94.31 111 TRP A CA 1
ATOM 842 C C . TRP A 1 111 ? 5.516 -1.065 -15.431 1.00 94.31 111 TRP A C 1
ATOM 844 O O . TRP A 1 111 ? 6.276 -0.922 -16.391 1.00 94.31 111 TRP A O 1
ATOM 854 N N . ILE A 1 112 ? 4.507 -0.224 -15.192 1.00 94.06 112 ILE A N 1
ATOM 855 C CA . ILE A 1 112 ? 4.273 0.978 -15.999 1.00 94.06 112 ILE A CA 1
ATOM 856 C C . ILE A 1 112 ? 5.505 1.887 -15.912 1.00 94.06 112 ILE A C 1
ATOM 858 O O . ILE A 1 112 ? 6.014 2.155 -14.819 1.00 94.06 112 ILE A O 1
ATOM 862 N N . ARG A 1 113 ? 5.952 2.407 -17.063 1.00 93.06 113 ARG A N 1
ATOM 863 C CA . ARG A 1 113 ? 7.086 3.338 -17.145 1.00 93.06 113 ARG A CA 1
ATOM 864 C C . ARG A 1 113 ? 6.863 4.544 -16.226 1.00 93.06 113 ARG A C 1
ATOM 866 O O . ARG A 1 113 ? 5.840 5.223 -16.300 1.00 93.06 113 ARG A O 1
ATOM 873 N N . ASN A 1 114 ? 7.833 4.798 -15.354 1.00 95.00 114 ASN A N 1
ATOM 874 C CA . ASN A 1 114 ? 7.811 5.902 -14.404 1.00 95.00 114 ASN A CA 1
ATOM 875 C C . ASN A 1 114 ? 9.256 6.371 -14.133 1.00 95.00 114 ASN A C 1
ATOM 877 O O . ASN A 1 114 ? 10.023 5.605 -13.543 1.00 95.00 114 ASN A O 1
ATOM 881 N N . PRO A 1 115 ? 9.634 7.605 -14.517 1.00 96.06 115 PRO A N 1
ATOM 882 C CA . PRO A 1 115 ? 10.984 8.126 -14.289 1.00 96.06 115 PRO A CA 1
ATOM 883 C C . PRO A 1 115 ? 11.388 8.137 -12.812 1.00 96.06 115 PRO A C 1
ATOM 885 O O . PRO A 1 115 ? 12.529 7.827 -12.482 1.00 96.06 115 PRO A O 1
ATOM 888 N N . VAL A 1 116 ? 10.440 8.415 -11.910 1.00 96.19 116 VAL A N 1
ATOM 889 C CA . VAL A 1 116 ? 10.695 8.440 -10.461 1.00 96.19 116 VAL A CA 1
ATOM 890 C C . VAL A 1 116 ? 11.031 7.041 -9.941 1.00 96.19 116 VAL A C 1
ATOM 892 O O . VAL A 1 116 ? 11.963 6.877 -9.159 1.00 96.19 116 VAL A O 1
ATOM 895 N N . LEU A 1 117 ? 10.323 6.016 -10.428 1.00 95.75 117 LEU A N 1
ATOM 896 C CA . LEU A 1 117 ? 10.620 4.619 -10.098 1.00 95.75 117 LEU A CA 1
ATOM 897 C C . LEU A 1 117 ? 12.005 4.210 -10.614 1.00 95.75 117 LEU A C 1
ATOM 899 O O . LEU A 1 117 ? 12.765 3.567 -9.892 1.00 95.75 117 LEU A O 1
ATOM 903 N N . ALA A 1 118 ? 12.332 4.581 -11.856 1.00 95.50 118 ALA A N 1
ATOM 904 C CA . ALA A 1 118 ? 13.630 4.283 -12.454 1.00 95.50 118 ALA A CA 1
ATOM 905 C C . ALA A 1 118 ? 14.770 4.917 -11.645 1.00 95.50 118 ALA A C 1
ATOM 907 O O . ALA A 1 118 ? 15.712 4.218 -11.276 1.00 95.50 118 ALA A O 1
ATOM 908 N N . LYS A 1 119 ? 14.635 6.201 -11.292 1.00 96.88 119 LYS A N 1
ATOM 909 C CA . LYS A 1 119 ? 15.593 6.920 -10.446 1.00 96.88 119 LYS A CA 1
ATOM 910 C C . LYS A 1 119 ? 15.758 6.254 -9.073 1.00 96.88 119 LYS A C 1
ATOM 912 O O . LYS A 1 119 ? 16.879 5.920 -8.709 1.00 96.88 119 LYS A O 1
ATOM 917 N N . CYS A 1 120 ? 14.660 5.955 -8.373 1.00 96.19 120 CYS A N 1
ATOM 918 C CA . CYS A 1 120 ? 14.694 5.301 -7.056 1.00 96.19 120 CYS A CA 1
ATOM 919 C C . CYS A 1 120 ? 15.435 3.953 -7.090 1.00 96.19 120 CYS A C 1
ATOM 921 O O . CYS A 1 120 ? 16.279 3.659 -6.239 1.00 96.19 120 CYS A O 1
ATOM 923 N N . ARG A 1 121 ? 15.159 3.128 -8.110 1.00 94.75 121 ARG A N 1
ATOM 924 C CA . ARG A 1 121 ? 15.823 1.828 -8.280 1.00 94.75 121 ARG A CA 1
ATOM 925 C C . ARG A 1 121 ? 17.321 1.976 -8.563 1.00 94.75 121 ARG A C 1
ATOM 927 O O . ARG A 1 121 ? 18.098 1.166 -8.062 1.00 94.75 121 ARG A O 1
ATOM 934 N N . LEU A 1 122 ? 17.726 2.983 -9.344 1.00 93.94 122 LEU A N 1
ATOM 935 C CA . LEU A 1 122 ? 19.139 3.276 -9.616 1.00 93.94 122 LEU A CA 1
ATOM 936 C C . LEU A 1 122 ? 19.875 3.724 -8.351 1.00 93.94 122 LEU A C 1
ATOM 938 O O . LEU A 1 122 ? 20.936 3.187 -8.044 1.00 93.94 122 LEU A O 1
ATOM 942 N N . GLU A 1 123 ? 19.288 4.643 -7.587 1.00 93.81 123 GLU A N 1
ATOM 943 C CA . GLU A 1 123 ? 19.857 5.130 -6.325 1.00 93.81 123 GLU A CA 1
ATOM 944 C C . GLU A 1 123 ? 20.023 3.991 -5.312 1.00 93.81 123 GLU A C 1
ATOM 946 O O . GLU A 1 123 ? 21.100 3.818 -4.744 1.00 93.81 123 GLU A O 1
ATOM 951 N N . THR A 1 124 ? 19.000 3.142 -5.166 1.00 90.75 124 THR A N 1
ATOM 952 C CA . THR A 1 124 ? 19.062 1.971 -4.276 1.00 90.75 124 THR A CA 1
ATOM 953 C C . THR A 1 124 ? 20.158 0.998 -4.710 1.00 90.75 124 THR A C 1
ATOM 955 O O . THR A 1 124 ? 20.927 0.519 -3.879 1.00 90.75 124 THR A O 1
ATOM 958 N N . ARG A 1 125 ? 20.283 0.728 -6.016 1.00 89.88 125 ARG A N 1
ATOM 959 C CA . ARG A 1 125 ? 21.342 -0.140 -6.548 1.00 89.88 125 ARG A CA 1
ATOM 960 C C . ARG A 1 125 ? 22.730 0.428 -6.249 1.00 89.88 125 ARG A C 1
ATOM 962 O O . ARG A 1 125 ? 23.600 -0.308 -5.786 1.00 89.88 125 ARG A O 1
ATOM 969 N N . ASN A 1 126 ? 22.934 1.723 -6.468 1.00 90.81 126 ASN A N 1
ATOM 970 C CA . ASN A 1 126 ? 24.212 2.375 -6.193 1.00 90.81 126 ASN A CA 1
ATOM 971 C C . ASN A 1 126 ? 24.566 2.312 -4.701 1.00 90.81 126 ASN A C 1
ATOM 973 O O . ASN A 1 126 ? 25.700 1.978 -4.364 1.00 90.81 126 ASN A O 1
ATOM 977 N N . ALA A 1 127 ? 23.592 2.537 -3.815 1.00 88.25 127 ALA A N 1
ATOM 978 C CA . ALA A 1 127 ? 23.783 2.404 -2.373 1.00 88.25 127 ALA A CA 1
ATOM 979 C C . ALA A 1 127 ? 24.170 0.970 -1.971 1.00 88.25 127 ALA A C 1
ATOM 981 O O . ALA A 1 127 ? 25.127 0.783 -1.220 1.00 88.25 127 ALA A O 1
ATOM 982 N N . THR A 1 128 ? 23.500 -0.052 -2.523 1.00 87.25 128 THR A N 1
ATOM 983 C CA . THR A 1 128 ? 23.856 -1.458 -2.251 1.00 87.25 128 THR A CA 1
ATOM 984 C C . THR A 1 128 ? 25.269 -1.805 -2.722 1.00 87.25 128 THR A C 1
ATOM 986 O O . THR A 1 128 ? 26.012 -2.453 -1.991 1.00 87.25 128 THR A O 1
ATOM 989 N N . LEU A 1 129 ? 25.688 -1.322 -3.897 1.00 86.31 129 LEU A N 1
ATOM 990 C CA . LEU A 1 129 ? 27.043 -1.546 -4.411 1.00 86.31 129 LEU A CA 1
ATOM 991 C C . LEU A 1 129 ? 28.103 -0.836 -3.565 1.00 86.31 129 LEU A C 1
ATOM 993 O O . LEU A 1 129 ? 29.161 -1.406 -3.308 1.00 86.31 129 LEU A O 1
ATOM 997 N N . ALA A 1 130 ? 27.823 0.387 -3.110 1.00 85.62 130 ALA A N 1
ATOM 998 C CA . ALA A 1 130 ? 28.714 1.115 -2.215 1.00 85.62 130 ALA A CA 1
ATOM 999 C C . ALA A 1 130 ? 28.877 0.395 -0.866 1.00 85.62 130 ALA A C 1
ATOM 1001 O O . ALA A 1 130 ? 29.990 0.311 -0.354 1.00 85.62 130 ALA A O 1
ATOM 1002 N N . HIS A 1 131 ? 27.794 -0.165 -0.318 1.00 83.06 131 HIS A N 1
ATOM 1003 C CA . HIS A 1 131 ? 27.838 -0.950 0.916 1.00 83.06 131 HIS A CA 1
ATOM 1004 C C . HIS A 1 131 ? 28.657 -2.238 0.751 1.00 83.06 131 HIS A C 1
ATOM 1006 O O . HIS A 1 131 ? 29.492 -2.547 1.593 1.00 83.06 131 HIS A O 1
ATOM 1012 N N . ILE A 1 132 ? 28.468 -2.972 -0.351 1.00 82.12 132 ILE A N 1
ATOM 1013 C CA . ILE A 1 132 ? 29.243 -4.192 -0.635 1.00 82.12 132 ILE A CA 1
ATOM 1014 C C . ILE A 1 132 ? 30.734 -3.866 -0.767 1.00 82.12 132 ILE A C 1
ATOM 1016 O O . ILE A 1 132 ? 31.556 -4.516 -0.133 1.00 82.12 132 ILE A O 1
ATOM 1020 N N . ARG A 1 133 ? 31.086 -2.816 -1.520 1.00 79.56 133 ARG A N 1
ATOM 1021 C CA . ARG A 1 133 ? 32.487 -2.400 -1.693 1.00 79.56 133 ARG A CA 1
ATOM 1022 C C . ARG A 1 133 ? 33.159 -2.005 -0.379 1.00 79.56 133 ARG A C 1
ATOM 1024 O O . ARG A 1 133 ? 34.335 -2.289 -0.212 1.00 79.56 133 ARG A O 1
ATOM 1031 N N . LYS A 1 134 ? 32.431 -1.383 0.553 1.00 78.81 134 LYS A N 1
ATOM 1032 C CA . LYS A 1 134 ? 32.960 -1.052 1.888 1.00 78.81 134 LYS A CA 1
ATOM 1033 C C . LYS A 1 134 ? 33.196 -2.290 2.761 1.00 78.81 134 LYS A C 1
ATOM 1035 O O . LYS A 1 134 ? 34.125 -2.283 3.554 1.00 78.81 134 LYS A O 1
ATOM 1040 N N . ASN A 1 135 ? 32.405 -3.348 2.579 1.00 68.62 135 ASN A N 1
ATOM 1041 C CA . ASN A 1 135 ? 32.504 -4.587 3.357 1.00 68.62 135 ASN A CA 1
ATOM 1042 C C . ASN A 1 135 ? 33.444 -5.648 2.751 1.00 68.62 135 ASN A C 1
ATOM 1044 O O . ASN A 1 135 ? 33.578 -6.717 3.330 1.00 68.62 135 ASN A O 1
ATOM 1048 N N . GLN A 1 136 ? 34.075 -5.381 1.602 1.00 60.75 136 GLN A N 1
ATOM 1049 C CA . GLN A 1 136 ? 35.094 -6.251 0.989 1.00 60.75 136 GLN A CA 1
ATOM 1050 C C . GLN A 1 136 ? 36.536 -5.757 1.230 1.00 60.75 136 GLN A C 1
ATOM 1052 O O . GLN A 1 136 ? 37.460 -6.291 0.625 1.00 60.75 136 GLN A O 1
ATOM 1057 N N . ILE A 1 137 ? 36.737 -4.725 2.064 1.00 57.31 137 ILE A N 1
ATOM 1058 C CA . ILE A 1 137 ? 38.065 -4.168 2.408 1.00 57.31 137 ILE A CA 1
ATOM 1059 C C . ILE A 1 137 ? 38.488 -4.571 3.844 1.00 57.31 137 ILE A C 1
ATOM 1061 O O . ILE A 1 137 ? 39.317 -3.917 4.467 1.00 57.31 137 ILE A O 1
ATOM 1065 N N . PHE A 1 138 ? 37.939 -5.671 4.364 1.00 48.75 138 PHE A N 1
ATOM 1066 C CA . PHE A 1 138 ? 38.425 -6.358 5.564 1.00 48.75 138 PHE A CA 1
ATOM 1067 C C . PHE A 1 138 ? 38.573 -7.847 5.270 1.00 48.75 138 PHE A C 1
ATOM 1069 O O . PHE A 1 138 ? 37.666 -8.389 4.595 1.00 48.75 138 PHE A O 1
#

Radius of gyration: 18.44 Å; chains: 1; bounding box: 61×28×46 Å

Foldseek 3Di:
DDPLVVQLCVVVDEDADPDVVRFGDDDDPPFAWDFDADQDPSHTYGGNVTGTGTPVPAAPQVVVCVVPQQVQLVQADEDCPDDDQRYEHDDDCLCVRHWGWHADPVRGIYTDDDPSSVVVVVVVVVVVVVVVVVVVPD